Protein AF-A0A1Y2IS91-F1 (afdb_monomer)

pLDDT: mean 72.65, std 21.01, range [38.19, 98.75]

Structure (mmCIF, N/CA/C/O backbone):
data_AF-A0A1Y2IS91-F1
#
_entry.id   AF-A0A1Y2IS91-F1
#
loop_
_atom_site.group_PDB
_atom_site.id
_atom_site.type_symbol
_atom_site.label_atom_id
_atom_site.label_alt_id
_atom_site.label_comp_id
_atom_site.label_asym_id
_atom_site.label_entity_id
_atom_site.label_seq_id
_atom_site.pdbx_PDB_ins_code
_atom_site.Cartn_x
_atom_site.Cartn_y
_atom_site.Cartn_z
_atom_site.occupancy
_atom_site.B_iso_or_equiv
_atom_site.auth_seq_id
_atom_site.auth_comp_id
_atom_site.auth_asym_id
_atom_site.auth_atom_id
_atom_site.pdbx_PDB_model_num
ATOM 1 N N . MET A 1 1 ? 9.170 36.614 24.560 1.00 46.19 1 MET A N 1
ATOM 2 C CA . MET A 1 1 ? 8.501 35.304 24.705 1.00 46.19 1 MET A CA 1
ATOM 3 C C . MET A 1 1 ? 9.235 34.289 23.835 1.00 46.19 1 MET A C 1
ATOM 5 O O . MET A 1 1 ? 9.089 34.385 22.623 1.00 46.19 1 MET A O 1
ATOM 9 N N . PRO A 1 2 ? 10.092 33.405 24.378 1.00 50.62 2 PRO A N 1
ATOM 10 C CA . PRO A 1 2 ? 10.746 32.371 23.575 1.00 50.62 2 PRO A CA 1
ATOM 11 C C . PRO A 1 2 ? 9.906 31.074 23.538 1.00 50.62 2 PRO A C 1
ATOM 13 O O . PRO A 1 2 ? 9.276 30.743 24.543 1.00 50.62 2 PRO A O 1
ATOM 16 N N . PRO A 1 3 ? 9.889 30.323 22.420 1.00 58.72 3 PRO A N 1
ATOM 17 C CA . PRO A 1 3 ? 9.170 29.054 22.327 1.00 58.72 3 PRO A CA 1
ATOM 18 C C . PRO A 1 3 ? 9.971 27.899 22.951 1.00 58.72 3 PRO A C 1
ATOM 20 O O . PRO A 1 3 ? 11.151 27.697 22.653 1.00 58.72 3 PRO A O 1
ATOM 23 N N . THR A 1 4 ? 9.314 27.112 23.800 1.00 57.78 4 THR A N 1
ATOM 24 C CA . THR A 1 4 ? 9.845 25.880 24.390 1.00 57.78 4 THR A CA 1
ATOM 25 C C . THR A 1 4 ? 9.856 24.756 23.348 1.00 57.78 4 THR A C 1
ATOM 27 O O . THR A 1 4 ? 8.820 24.302 22.871 1.00 57.78 4 THR A O 1
ATOM 30 N N . ARG A 1 5 ? 11.053 24.292 22.969 1.00 55.56 5 ARG A N 1
ATOM 31 C CA . ARG A 1 5 ? 11.242 23.086 22.148 1.00 55.56 5 ARG A CA 1
ATOM 32 C C . ARG A 1 5 ? 11.132 21.845 23.036 1.00 55.56 5 ARG A C 1
ATOM 34 O O . ARG A 1 5 ? 12.062 21.532 23.775 1.00 55.56 5 ARG A O 1
ATOM 41 N N . THR A 1 6 ? 10.022 21.122 22.933 1.00 61.75 6 THR A N 1
ATOM 42 C CA . THR A 1 6 ? 9.850 19.800 23.550 1.00 61.75 6 THR A CA 1
ATOM 43 C C . THR A 1 6 ? 10.665 18.773 22.763 1.00 61.75 6 THR A C 1
ATOM 45 O O . THR A 1 6 ? 10.389 18.496 21.598 1.00 61.75 6 THR A O 1
ATOM 48 N N . ARG A 1 7 ? 11.725 18.249 23.383 1.00 58.81 7 ARG A N 1
ATOM 49 C CA . ARG A 1 7 ? 12.635 17.253 22.804 1.00 58.81 7 ARG A CA 1
ATOM 50 C C . ARG A 1 7 ? 12.025 15.861 23.009 1.00 58.81 7 ARG A C 1
ATOM 52 O O . ARG A 1 7 ? 11.857 15.442 24.149 1.00 58.81 7 ARG A O 1
ATOM 59 N N . ALA A 1 8 ? 11.681 15.164 21.928 1.00 63.00 8 ALA A N 1
ATOM 60 C CA . ALA A 1 8 ? 11.220 13.778 21.996 1.00 63.00 8 ALA A CA 1
ATOM 61 C C . ALA A 1 8 ? 12.367 12.845 22.447 1.00 63.00 8 ALA A C 1
ATOM 63 O O . ALA A 1 8 ? 13.516 13.073 22.049 1.00 63.00 8 ALA A O 1
ATOM 64 N N . PRO A 1 9 ? 12.097 11.813 23.268 1.00 63.31 9 PRO A N 1
ATOM 65 C CA . PRO A 1 9 ? 13.116 10.859 23.684 1.00 63.31 9 PRO A CA 1
ATOM 66 C C . PRO A 1 9 ? 13.548 9.997 22.490 1.00 63.31 9 PRO A C 1
ATOM 68 O O . PRO A 1 9 ? 12.739 9.311 21.871 1.00 63.31 9 PRO A O 1
ATOM 71 N N . LEU A 1 10 ? 14.839 10.047 22.157 1.00 62.06 10 LEU A N 1
ATOM 72 C CA . LEU A 1 10 ? 15.452 9.187 21.148 1.00 62.06 10 LEU A CA 1
ATOM 73 C C . LEU A 1 10 ? 15.749 7.829 21.791 1.00 62.06 10 LEU A C 1
ATOM 75 O O . LEU A 1 10 ? 16.621 7.728 22.653 1.00 62.06 10 LEU A O 1
ATOM 79 N N . LEU A 1 11 ? 15.017 6.792 21.383 1.00 63.31 11 LEU A N 1
ATOM 80 C CA . LEU A 1 11 ? 15.334 5.416 21.757 1.00 63.31 11 LEU A CA 1
ATOM 81 C C . LEU A 1 11 ? 16.583 4.956 20.983 1.00 63.31 11 LEU A C 1
ATOM 83 O O . LEU A 1 11 ? 16.610 5.095 19.757 1.00 63.31 11 LEU A O 1
ATOM 87 N N . PRO A 1 12 ? 17.612 4.397 21.647 1.00 58.62 12 PRO A N 1
ATOM 88 C CA . PRO A 1 12 ? 18.750 3.800 20.961 1.00 58.62 12 PRO A CA 1
ATOM 89 C C . PRO A 1 12 ? 18.296 2.518 20.258 1.00 58.62 12 PRO A C 1
ATOM 91 O O . PRO A 1 12 ? 18.179 1.459 20.871 1.00 58.62 12 PRO A O 1
ATOM 94 N N . VAL A 1 13 ? 18.026 2.599 18.957 1.00 61.22 13 VAL A N 1
ATOM 95 C CA . VAL A 1 13 ? 17.790 1.408 18.137 1.00 61.22 13 VAL A CA 1
ATOM 96 C C . VAL A 1 13 ? 19.155 0.873 17.712 1.00 61.22 13 VAL A C 1
ATOM 98 O O . VAL A 1 13 ? 19.691 1.233 16.667 1.00 61.22 13 VAL A O 1
ATOM 101 N N . ALA A 1 14 ? 19.754 0.028 18.549 1.00 60.97 14 ALA A N 1
ATOM 102 C CA . ALA A 1 14 ? 20.934 -0.752 18.185 1.00 60.97 14 ALA A CA 1
ATOM 103 C C . ALA A 1 14 ? 20.522 -1.901 17.242 1.00 60.97 14 ALA A C 1
ATOM 105 O O . ALA A 1 14 ? 20.500 -3.069 17.617 1.00 60.97 14 ALA A O 1
ATOM 106 N N . ILE A 1 15 ? 20.159 -1.562 16.001 1.00 56.00 15 ILE A N 1
ATOM 107 C CA . ILE A 1 15 ? 19.750 -2.523 14.954 1.00 56.00 15 ILE A CA 1
ATOM 108 C C . ILE A 1 15 ? 20.897 -3.441 14.503 1.00 56.00 15 ILE A C 1
ATOM 110 O O . ILE A 1 15 ? 20.654 -4.469 13.878 1.00 56.00 15 ILE A O 1
ATOM 114 N N . SER A 1 16 ? 22.144 -3.100 14.832 1.00 55.94 16 SER A N 1
ATOM 115 C CA . SER A 1 16 ? 23.334 -3.845 14.413 1.00 55.94 16 SER A CA 1
ATOM 116 C C . SER A 1 16 ? 23.552 -5.169 15.149 1.00 55.94 16 SER A C 1
ATOM 118 O O . SER A 1 16 ? 24.416 -5.935 14.739 1.00 55.94 16 SER A O 1
ATOM 120 N N . GLN A 1 17 ? 22.794 -5.457 16.212 1.00 54.91 17 GLN A N 1
ATOM 121 C CA . GLN A 1 17 ? 22.937 -6.693 16.996 1.00 54.91 17 GLN A CA 1
ATOM 122 C C . GLN A 1 17 ? 21.709 -7.604 16.921 1.00 54.91 17 GLN A C 1
ATOM 124 O O . GLN A 1 17 ? 21.491 -8.432 17.802 1.00 54.91 17 GLN A O 1
ATOM 129 N N . SER A 1 18 ? 20.883 -7.461 15.881 1.00 55.12 18 SER A N 1
ATOM 130 C CA . SER A 1 18 ? 19.754 -8.367 15.702 1.00 55.12 18 SER A CA 1
ATOM 131 C C . SER A 1 18 ? 20.251 -9.722 15.168 1.00 55.12 18 SER A C 1
ATOM 133 O O . SER A 1 18 ? 20.784 -9.768 14.057 1.00 55.12 18 SER A O 1
ATOM 135 N N . PRO A 1 19 ? 20.056 -10.841 15.896 1.00 56.78 19 PRO A N 1
ATOM 136 C CA . PRO A 1 19 ? 20.484 -12.171 15.448 1.00 56.78 19 PRO A CA 1
ATOM 137 C C . PRO A 1 19 ? 19.778 -12.639 14.163 1.00 56.78 19 PRO A C 1
ATOM 139 O O . PRO A 1 19 ? 20.202 -13.615 13.554 1.00 56.78 19 PRO A O 1
ATOM 142 N N . LEU A 1 20 ? 18.746 -11.918 13.707 1.00 56.50 20 LEU A N 1
ATOM 143 C CA . LEU A 1 20 ? 18.081 -12.128 12.418 1.00 56.50 20 LEU A CA 1
ATOM 144 C C . LEU A 1 20 ? 18.929 -11.705 11.201 1.00 56.50 20 LEU A C 1
ATOM 146 O O . LEU A 1 20 ? 18.561 -12.037 10.079 1.00 56.50 20 LEU A O 1
ATOM 150 N N . LEU A 1 21 ? 20.030 -10.966 11.399 1.00 54.53 21 LEU A N 1
ATOM 151 C CA . LEU A 1 21 ? 20.829 -10.368 10.316 1.00 54.53 21 LEU A CA 1
ATOM 152 C C . LEU A 1 21 ? 22.286 -10.861 10.252 1.00 54.53 21 LEU A C 1
ATOM 154 O O . LEU A 1 21 ? 23.009 -10.483 9.334 1.00 54.53 21 LEU A O 1
ATOM 158 N N . SER A 1 22 ? 22.741 -11.686 11.203 1.00 50.06 22 SER A N 1
ATOM 159 C CA . SER A 1 22 ? 24.157 -12.089 11.322 1.00 50.06 22 SER A CA 1
ATOM 160 C C . SER A 1 22 ? 24.467 -13.524 10.874 1.00 50.06 22 SER A C 1
ATOM 162 O O . SER A 1 22 ? 25.530 -14.042 11.205 1.00 50.06 22 SER A O 1
ATOM 164 N N . GLY A 1 23 ? 23.584 -14.176 10.115 1.00 56.84 23 GLY A N 1
ATOM 165 C CA . GLY A 1 23 ? 23.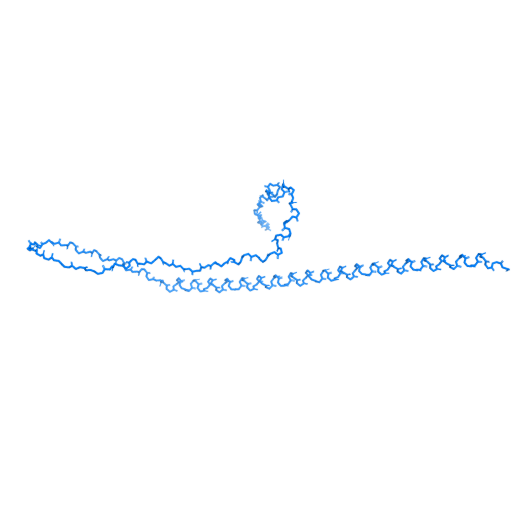821 -15.523 9.582 1.00 56.84 23 GLY A CA 1
ATOM 166 C C . GLY A 1 23 ? 23.602 -15.603 8.069 1.00 56.84 23 GLY A C 1
ATOM 167 O O . GLY A 1 23 ? 22.810 -14.822 7.538 1.00 56.84 23 GLY A O 1
ATOM 168 N N . PRO A 1 24 ? 24.273 -16.528 7.355 1.00 56.75 24 PRO A N 1
ATOM 169 C CA . PRO A 1 24 ? 23.931 -16.823 5.968 1.00 56.75 24 PRO A CA 1
ATOM 170 C C . PRO A 1 24 ? 22.471 -17.287 5.916 1.00 56.75 24 PRO A C 1
ATOM 172 O O . PRO A 1 24 ? 22.109 -18.270 6.564 1.00 56.75 24 PRO A O 1
ATOM 175 N N . LEU A 1 25 ? 21.625 -16.545 5.194 1.00 55.19 25 LEU A N 1
ATOM 176 C CA . LEU A 1 25 ? 20.236 -16.938 4.979 1.00 55.19 25 LEU A CA 1
ATOM 177 C C . LEU A 1 25 ? 20.226 -18.264 4.201 1.00 55.19 25 LEU A C 1
ATOM 179 O O . LEU A 1 25 ? 20.780 -18.303 3.104 1.00 55.19 25 LEU A O 1
ATOM 183 N N . PRO A 1 26 ? 19.609 -19.337 4.721 1.00 62.47 26 PRO A N 1
ATOM 184 C CA . PRO A 1 26 ? 19.388 -20.536 3.928 1.00 62.47 26 PRO A CA 1
ATOM 185 C C . PRO A 1 26 ? 18.422 -20.220 2.776 1.00 62.47 26 PRO A C 1
ATOM 187 O O . PRO A 1 26 ? 17.358 -19.633 3.002 1.00 62.47 26 PRO A O 1
ATOM 190 N N . ASP A 1 27 ? 18.776 -20.640 1.558 1.00 60.28 27 ASP A N 1
ATOM 191 C CA . ASP A 1 27 ? 18.001 -20.416 0.322 1.00 60.28 27 ASP A CA 1
ATOM 192 C C . ASP A 1 27 ? 16.554 -20.958 0.400 1.00 60.28 27 ASP A C 1
ATOM 194 O O . ASP A 1 27 ? 15.668 -20.532 -0.340 1.00 60.28 27 ASP A O 1
ATOM 198 N N . ASP A 1 28 ? 16.275 -21.839 1.364 1.00 58.06 28 ASP A N 1
ATOM 199 C CA . ASP A 1 28 ? 14.975 -22.482 1.573 1.00 58.06 28 ASP A CA 1
ATOM 200 C C . ASP A 1 28 ? 13.954 -21.660 2.383 1.00 58.06 28 ASP A C 1
ATOM 202 O O . ASP A 1 28 ? 12.801 -22.080 2.534 1.00 58.06 28 ASP A O 1
ATOM 206 N N . LEU A 1 29 ? 14.318 -20.474 2.887 1.00 61.16 29 LEU A N 1
ATOM 207 C CA . LEU A 1 29 ? 13.393 -19.619 3.651 1.00 61.16 29 LEU A CA 1
ATOM 208 C C . LEU A 1 29 ? 12.171 -19.197 2.829 1.00 61.16 29 LEU A C 1
ATOM 210 O O . LEU A 1 29 ? 11.039 -19.232 3.317 1.00 61.16 29 LEU A O 1
ATOM 214 N N . PHE A 1 30 ? 12.385 -18.839 1.564 1.00 57.53 30 PHE A N 1
ATOM 215 C CA . PHE A 1 30 ? 11.297 -18.429 0.678 1.00 57.53 30 PHE A CA 1
ATOM 216 C C . PHE A 1 30 ? 10.449 -19.620 0.227 1.00 57.53 30 PHE A C 1
ATOM 218 O O . PHE A 1 30 ? 9.236 -19.479 0.090 1.00 57.53 30 PHE A O 1
ATOM 225 N N . SER A 1 31 ? 11.043 -20.808 0.111 1.00 58.69 31 SER A N 1
ATOM 226 C CA . SER A 1 31 ? 10.336 -22.063 -0.174 1.00 58.69 31 SER A CA 1
ATOM 227 C C . SER A 1 31 ? 9.418 -22.495 0.980 1.00 58.69 31 SER A C 1
ATOM 229 O O . SER A 1 31 ? 8.367 -23.099 0.753 1.00 58.69 31 SER A O 1
ATOM 231 N N . ALA A 1 32 ? 9.770 -22.156 2.225 1.00 55.34 32 ALA A N 1
ATOM 232 C CA . ALA A 1 32 ? 8.938 -22.418 3.400 1.00 55.34 32 ALA A CA 1
ATOM 233 C C . ALA A 1 32 ? 7.749 -21.444 3.542 1.00 55.34 32 ALA A C 1
ATOM 235 O O . ALA A 1 32 ? 6.728 -21.827 4.113 1.00 55.34 32 ALA A O 1
ATOM 236 N N . LEU A 1 33 ? 7.844 -20.229 2.985 1.00 54.53 33 LEU A N 1
ATOM 237 C CA . LEU A 1 33 ? 6.791 -19.198 3.025 1.00 54.53 33 LEU A CA 1
ATOM 238 C C . LEU A 1 33 ? 5.662 -19.410 2.002 1.00 54.53 33 LEU A C 1
ATOM 240 O O . LEU A 1 33 ? 4.603 -18.801 2.128 1.00 54.53 33 LEU A O 1
ATOM 244 N N . VAL A 1 34 ? 5.865 -20.272 0.998 1.00 59.50 34 VAL A N 1
ATOM 245 C CA . VAL A 1 34 ? 4.822 -20.645 0.017 1.00 59.50 34 VAL A CA 1
ATOM 246 C C . VAL A 1 34 ? 3.802 -21.619 0.622 1.00 59.50 34 VAL A C 1
ATOM 248 O O . VAL A 1 34 ? 2.708 -21.801 0.088 1.00 59.50 34 VAL A O 1
ATOM 251 N N . LYS A 1 35 ? 4.125 -22.242 1.762 1.00 62.09 35 LYS A N 1
ATOM 252 C CA . LYS A 1 35 ? 3.169 -23.075 2.491 1.00 62.09 35 LYS A CA 1
ATOM 253 C C . LYS A 1 35 ? 2.159 -22.170 3.206 1.00 62.09 35 LYS A C 1
ATOM 255 O O . LYS A 1 35 ? 2.567 -21.161 3.781 1.00 62.09 35 LYS A O 1
ATOM 260 N N . PRO A 1 36 ? 0.859 -22.514 3.198 1.00 54.72 36 PRO A N 1
ATOM 261 C CA . PRO A 1 36 ? -0.128 -21.769 3.965 1.00 54.72 36 PRO A CA 1
ATOM 262 C C . PRO A 1 36 ? 0.321 -21.723 5.428 1.00 54.72 36 PRO A C 1
ATOM 264 O O . PRO A 1 36 ? 0.580 -22.762 6.039 1.00 54.72 36 PRO A O 1
ATOM 267 N N . LEU A 1 37 ? 0.467 -20.503 5.953 1.00 55.41 37 LEU A N 1
ATOM 268 C CA . LEU A 1 37 ? 0.772 -20.258 7.359 1.00 55.41 37 LEU A CA 1
ATOM 269 C C . LEU A 1 37 ? -0.219 -21.060 8.212 1.00 55.41 37 LEU A C 1
ATOM 271 O O . LEU A 1 37 ? -1.418 -21.027 7.912 1.0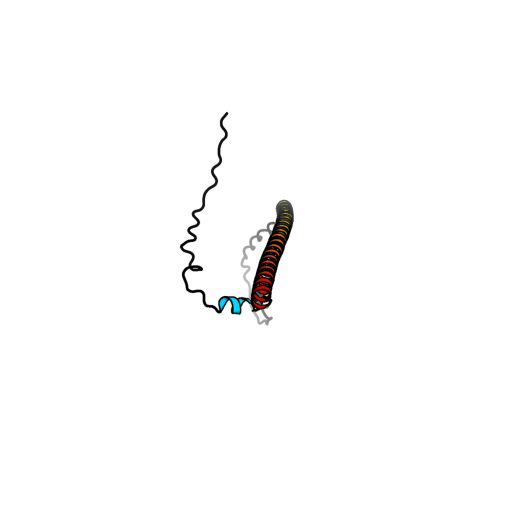0 55.41 37 LEU A O 1
ATOM 275 N N . PRO A 1 38 ? 0.238 -21.782 9.252 1.00 53.88 38 PRO A N 1
ATOM 276 C CA . PRO A 1 38 ? -0.678 -22.481 10.136 1.00 53.88 38 PRO A CA 1
ATOM 277 C C . PRO A 1 38 ? -1.665 -21.460 10.699 1.00 53.88 38 PRO A C 1
ATOM 279 O O . PRO A 1 38 ? -1.268 -20.453 11.286 1.00 53.88 38 PRO A O 1
ATOM 282 N N . THR A 1 39 ? -2.955 -21.700 10.472 1.00 50.53 39 THR A N 1
ATOM 283 C CA . THR A 1 39 ? -4.031 -20.891 11.036 1.00 50.53 39 THR A CA 1
ATOM 284 C C . THR A 1 39 ? -3.932 -20.975 12.554 1.00 50.53 39 THR A C 1
ATOM 286 O O . THR A 1 39 ? -4.303 -21.983 13.157 1.00 50.53 39 THR A O 1
ATOM 289 N N . ILE A 1 40 ? -3.393 -19.924 13.177 1.00 53.50 40 ILE A N 1
ATOM 290 C CA . ILE A 1 40 ? -3.373 -19.782 14.631 1.00 53.50 40 ILE A CA 1
ATOM 291 C C . ILE A 1 40 ? -4.817 -19.522 15.047 1.00 53.50 40 ILE A C 1
ATOM 293 O O . ILE A 1 40 ? -5.307 -18.395 15.036 1.00 53.50 40 ILE A O 1
ATOM 297 N N . THR A 1 41 ? -5.521 -20.605 15.352 1.00 46.91 41 THR A N 1
ATOM 298 C CA . THR A 1 41 ? -6.855 -20.547 15.932 1.00 46.91 41 THR A CA 1
ATOM 299 C C . THR A 1 41 ? -6.651 -20.176 17.394 1.00 46.91 41 THR A C 1
ATOM 301 O O . THR A 1 41 ? -6.294 -21.027 18.206 1.00 46.91 41 THR A O 1
ATOM 304 N N . ILE A 1 42 ? -6.790 -18.892 17.729 1.00 53.44 42 ILE A N 1
ATOM 305 C CA . ILE A 1 42 ? -6.863 -18.453 19.126 1.00 53.44 42 ILE A CA 1
ATOM 306 C C . ILE A 1 42 ? -8.230 -18.917 19.633 1.00 53.44 42 ILE A C 1
ATOM 308 O O . ILE A 1 42 ? -9.231 -18.214 19.518 1.00 53.44 42 ILE A O 1
ATOM 312 N N . GLY A 1 43 ? -8.282 -20.171 20.082 1.00 41.53 43 GLY A N 1
ATOM 313 C CA . GLY A 1 43 ? -9.464 -20.760 20.688 1.00 41.53 43 GLY A CA 1
ATOM 314 C C . GLY A 1 43 ? -9.784 -20.023 21.979 1.00 41.53 43 GLY A C 1
ATOM 315 O O . GLY A 1 43 ? -8.990 -20.030 22.919 1.00 41.53 43 GLY A O 1
ATOM 316 N N . PHE A 1 44 ? -10.944 -19.377 22.017 1.00 48.75 44 PHE A N 1
ATOM 317 C CA . PHE A 1 44 ? -11.542 -18.954 23.269 1.00 48.75 44 PHE A CA 1
ATOM 318 C C . PHE A 1 44 ? -12.226 -20.155 23.927 1.00 48.75 44 PHE A C 1
ATOM 320 O O . PHE A 1 44 ? -13.102 -20.772 23.330 1.00 48.75 44 PHE A O 1
ATOM 327 N N . CYS A 1 45 ? -11.831 -20.367 25.184 1.00 44.78 45 CYS A N 1
ATOM 328 C CA . CYS A 1 45 ? -12.522 -21.079 26.258 1.00 44.78 45 CYS A CA 1
ATOM 329 C C . CYS A 1 45 ? -12.550 -22.613 26.212 1.00 44.78 45 CYS A C 1
ATOM 331 O O . CYS A 1 45 ? -13.167 -23.210 25.347 1.00 44.78 45 CYS A O 1
ATOM 333 N N . ASP A 1 46 ? -12.030 -23.209 27.289 1.00 44.03 46 ASP A N 1
ATOM 334 C CA . ASP A 1 46 ? -12.848 -24.078 28.136 1.00 44.03 46 ASP A CA 1
ATOM 335 C C . ASP A 1 46 ? -12.480 -23.836 29.615 1.00 44.03 46 ASP A C 1
ATOM 337 O O . ASP A 1 46 ? -11.304 -23.941 29.982 1.00 44.03 46 ASP A O 1
ATOM 341 N N . PRO A 1 47 ? -13.433 -23.473 30.496 1.00 63.09 47 PRO A N 1
ATOM 342 C CA . PRO A 1 47 ? -13.230 -23.589 31.935 1.00 63.09 47 PRO A CA 1
ATOM 343 C C . PRO A 1 47 ? -13.154 -25.079 32.329 1.00 63.09 47 PRO A C 1
ATOM 345 O O . PRO A 1 47 ? -13.758 -25.927 31.670 1.00 63.09 47 PRO A O 1
ATOM 348 N N . PRO A 1 48 ? -12.420 -25.434 33.399 1.00 61.06 48 PRO A N 1
ATOM 349 C CA . PRO A 1 48 ? -12.187 -26.830 33.755 1.00 61.06 48 PRO A CA 1
ATOM 350 C C . PRO A 1 48 ? -13.501 -27.560 34.084 1.00 61.06 48 PRO A C 1
ATOM 352 O O . PRO A 1 48 ? -14.377 -26.980 34.732 1.00 61.06 48 PRO A O 1
ATOM 355 N N . PRO A 1 49 ? -13.637 -28.848 33.713 1.00 47.94 49 PRO A N 1
ATOM 356 C CA . PRO A 1 49 ? -14.824 -29.624 34.031 1.00 47.94 49 PRO A CA 1
ATOM 357 C C . PRO A 1 49 ? -14.936 -29.806 35.547 1.00 47.94 49 PRO A C 1
ATOM 359 O O . PRO A 1 49 ? -14.076 -30.419 36.191 1.00 47.94 49 PRO A O 1
ATOM 362 N N . SER A 1 50 ? -16.025 -29.287 36.120 1.00 47.88 50 SER A N 1
ATOM 363 C CA . SER A 1 50 ? -16.489 -29.672 37.449 1.00 47.88 50 SER A CA 1
ATOM 364 C C . SER A 1 50 ? -16.589 -31.191 37.506 1.00 47.88 50 SER A C 1
ATOM 366 O O . SER A 1 50 ? -17.362 -31.811 36.778 1.00 47.88 50 SER A O 1
ATOM 368 N N . ARG A 1 51 ? -15.779 -31.790 38.381 1.00 46.44 51 ARG A N 1
ATOM 369 C CA . ARG A 1 51 ? -15.850 -33.209 38.709 1.00 46.44 51 ARG A CA 1
ATOM 370 C C . ARG A 1 51 ? -17.254 -33.519 39.219 1.00 46.44 51 ARG A C 1
ATOM 372 O O . ARG A 1 51 ? -17.607 -33.163 40.340 1.00 46.44 51 ARG A O 1
ATOM 379 N N . LEU A 1 52 ? -18.030 -34.184 38.373 1.00 45.38 52 LEU A N 1
ATOM 380 C CA . LEU A 1 52 ? -19.220 -34.924 38.754 1.00 45.38 52 LEU A CA 1
ATOM 381 C C . LEU A 1 52 ? -18.795 -35.995 39.766 1.00 45.38 52 LEU A C 1
ATOM 383 O O . LEU A 1 52 ? -18.041 -36.911 39.443 1.00 45.38 52 LEU A O 1
ATOM 387 N N . ILE A 1 53 ? -19.244 -35.828 41.006 1.00 49.59 53 ILE A N 1
ATOM 388 C CA . ILE A 1 53 ? -19.214 -36.852 42.048 1.00 49.59 53 ILE A CA 1
ATOM 389 C C . ILE A 1 53 ? -20.373 -37.814 41.743 1.00 49.59 53 ILE A C 1
ATOM 391 O O . ILE A 1 53 ? -21.508 -37.341 41.674 1.00 49.59 53 ILE A O 1
ATOM 395 N N . PRO A 1 54 ? -20.141 -39.126 41.558 1.00 50.53 54 PRO A N 1
ATOM 396 C CA . PRO A 1 54 ? -21.220 -40.100 41.460 1.00 50.53 54 PRO A CA 1
ATOM 397 C C . PRO A 1 54 ? -21.748 -40.498 42.846 1.00 50.53 54 PRO A C 1
ATOM 399 O O . PRO A 1 54 ? -20.999 -40.623 43.815 1.00 50.53 54 PRO A O 1
ATOM 402 N N . ASP A 1 55 ? -23.058 -40.705 42.892 1.00 46.84 55 ASP A N 1
ATOM 403 C CA . ASP A 1 55 ? -23.917 -41.052 44.023 1.00 46.84 55 ASP A CA 1
ATOM 404 C C . ASP A 1 55 ? -23.589 -42.356 44.798 1.00 46.84 55 ASP A C 1
ATOM 406 O O . ASP A 1 55 ? -23.424 -43.404 44.184 1.00 46.84 55 ASP A O 1
ATOM 410 N N . ARG A 1 56 ? -23.704 -42.264 46.147 1.00 40.00 56 ARG A N 1
ATOM 411 C CA . ARG A 1 56 ? -24.295 -43.210 47.157 1.00 40.00 56 ARG A CA 1
ATOM 412 C C . ARG A 1 56 ? -23.764 -44.672 47.290 1.00 40.00 56 ARG A C 1
ATOM 414 O O . ARG A 1 56 ? -23.086 -45.139 46.390 1.00 40.00 56 ARG A O 1
ATOM 421 N N . PRO A 1 57 ? -24.076 -45.446 48.378 1.00 48.47 57 PRO A N 1
ATOM 422 C CA . PRO A 1 57 ? -25.114 -45.266 49.412 1.00 48.47 57 PRO A CA 1
ATOM 423 C C . PRO A 1 57 ? -24.714 -45.452 50.903 1.00 48.47 57 PRO A C 1
ATOM 425 O O . PRO A 1 57 ? -23.742 -46.096 51.273 1.00 48.47 57 PRO A O 1
ATOM 428 N N . THR A 1 58 ? -25.577 -44.867 51.738 1.00 47.84 58 THR A N 1
ATOM 429 C CA . THR A 1 58 ? -26.053 -45.212 53.094 1.00 47.84 58 THR A CA 1
ATOM 430 C C . THR A 1 58 ? -25.535 -46.497 53.764 1.00 47.84 58 THR A C 1
ATOM 432 O O . THR A 1 58 ? -25.729 -47.557 53.191 1.00 47.84 58 THR A O 1
ATOM 435 N N . VAL A 1 59 ? -25.087 -46.416 55.034 1.00 38.19 59 VAL A N 1
ATOM 436 C CA . VAL A 1 59 ? -25.447 -47.326 56.157 1.00 38.19 59 VAL A CA 1
ATOM 437 C C . VAL A 1 59 ? -25.050 -46.690 57.515 1.00 38.19 59 VAL A C 1
ATOM 439 O O . VAL A 1 59 ? -23.881 -46.534 57.830 1.00 38.19 59 VAL A O 1
ATOM 442 N N . HIS A 1 60 ? -26.088 -46.346 58.288 1.00 41.41 60 HIS A N 1
ATOM 443 C CA . HIS A 1 60 ? -26.285 -46.522 59.738 1.00 41.41 60 HIS A CA 1
ATOM 444 C C . HIS A 1 60 ? -25.454 -45.823 60.854 1.00 41.41 60 HIS A C 1
ATOM 446 O O . HIS A 1 60 ? -24.254 -45.992 61.009 1.00 41.41 60 HIS A O 1
ATOM 452 N N . HIS A 1 61 ? -26.254 -45.251 61.774 1.00 41.88 61 HIS A N 1
ATOM 453 C CA . HIS A 1 61 ? -26.169 -45.298 63.246 1.00 41.88 61 HIS A CA 1
ATOM 454 C C . HIS A 1 61 ? -25.184 -44.395 64.026 1.00 41.88 61 HIS A C 1
ATOM 456 O O . HIS A 1 61 ? -24.017 -44.715 64.198 1.00 41.88 61 HIS A O 1
ATOM 462 N N . ASN A 1 62 ? -25.751 -43.360 64.675 1.00 38.78 62 ASN A N 1
ATOM 463 C CA . ASN A 1 62 ? -25.867 -43.198 66.143 1.00 38.78 62 ASN A CA 1
ATOM 464 C C . ASN A 1 62 ? -25.601 -41.776 66.684 1.00 38.78 62 ASN A C 1
ATOM 466 O O . ASN A 1 62 ? -24.547 -41.188 66.502 1.00 38.78 62 ASN A O 1
ATOM 470 N N . LEU A 1 63 ? -26.593 -41.315 67.456 1.00 47.25 63 LEU A N 1
ATOM 471 C CA . LEU A 1 63 ? -26.491 -40.620 68.744 1.00 47.25 63 LEU A CA 1
ATOM 472 C C . LEU A 1 63 ? -25.663 -39.319 68.846 1.00 47.25 63 LEU A C 1
ATOM 474 O O . LEU A 1 63 ? -24.473 -39.308 69.128 1.00 47.25 63 LEU A O 1
ATOM 478 N N . ARG A 1 64 ? -26.425 -38.218 68.878 1.00 49.88 64 ARG A N 1
ATOM 479 C CA . ARG A 1 64 ? -26.453 -37.246 69.990 1.00 49.88 64 ARG A CA 1
ATOM 480 C C . ARG A 1 64 ? -25.129 -36.538 70.331 1.00 49.88 64 ARG A C 1
ATOM 482 O O . ARG A 1 64 ? -24.447 -36.894 71.286 1.00 49.88 64 ARG A O 1
ATOM 489 N N . ARG A 1 65 ? -24.924 -35.373 69.708 1.00 46.44 65 ARG A N 1
ATOM 490 C CA . ARG A 1 65 ? -24.356 -34.180 70.365 1.00 46.44 65 ARG A CA 1
ATOM 491 C C . ARG A 1 65 ? -24.801 -32.921 69.609 1.00 46.44 65 ARG A C 1
ATOM 493 O O . ARG A 1 65 ? -24.542 -32.851 68.411 1.00 46.44 65 ARG A O 1
ATOM 500 N N . PRO A 1 66 ? -25.452 -31.928 70.242 1.00 45.78 66 PRO A N 1
ATOM 501 C CA . PRO A 1 66 ? -25.589 -30.618 69.628 1.00 45.78 66 PRO A CA 1
ATOM 502 C C . PRO A 1 66 ? -24.227 -29.929 69.737 1.00 45.78 66 PRO A C 1
ATOM 504 O O . PRO A 1 66 ? -23.923 -29.253 70.716 1.00 45.78 66 PRO A O 1
ATOM 507 N N . THR A 1 67 ? -23.362 -30.179 68.759 1.00 53.28 67 THR A N 1
ATOM 508 C CA . THR A 1 67 ? -22.195 -29.335 68.527 1.00 53.28 67 THR A CA 1
ATOM 509 C C . THR A 1 67 ? -22.720 -28.068 67.870 1.00 53.28 67 THR A C 1
ATOM 511 O O . THR A 1 67 ? -23.278 -28.124 66.776 1.00 53.28 67 THR A O 1
ATOM 514 N N . VAL A 1 68 ? -22.594 -26.939 68.565 1.00 55.31 68 VAL A N 1
ATOM 515 C CA . VAL A 1 68 ? -22.840 -25.607 68.011 1.00 55.31 68 VAL A CA 1
ATOM 516 C C . VAL A 1 68 ? -21.872 -25.428 66.844 1.00 55.31 68 VAL A C 1
ATOM 518 O O . VAL A 1 68 ? -20.682 -25.202 67.043 1.00 55.31 68 VAL A O 1
ATOM 521 N N . VAL A 1 69 ? -22.369 -25.622 65.625 1.00 54.44 69 VAL A N 1
ATOM 522 C CA . VAL A 1 69 ? -21.637 -25.291 64.405 1.00 54.44 69 VAL A CA 1
ATOM 523 C C . VAL A 1 69 ? -21.622 -23.764 64.330 1.00 54.44 69 VAL A C 1
ATOM 525 O O . VAL A 1 69 ? -22.703 -23.168 64.316 1.00 54.44 69 VAL A O 1
ATOM 528 N N . PRO A 1 70 ? -20.453 -23.099 64.331 1.00 62.16 70 PRO A N 1
ATOM 529 C CA . PRO A 1 70 ? -20.412 -21.675 64.055 1.00 62.16 70 PRO A CA 1
ATOM 530 C C . PRO A 1 70 ? -20.990 -21.467 62.656 1.00 62.16 70 PRO A C 1
ATOM 532 O O . PRO A 1 70 ? -20.548 -22.092 61.692 1.00 62.16 70 PRO A O 1
ATOM 535 N N . SER A 1 71 ? -22.028 -20.635 62.577 1.00 62.94 71 SER A N 1
ATOM 536 C CA . SER A 1 71 ? -22.635 -20.216 61.318 1.00 62.94 71 SER A CA 1
ATOM 537 C C . SER A 1 71 ? -21.522 -19.822 60.344 1.00 62.94 71 SER A C 1
ATOM 539 O O . SER A 1 71 ? -20.681 -19.001 60.726 1.00 62.94 71 SER A O 1
ATOM 541 N N . PRO A 1 72 ? -21.477 -20.370 59.115 1.00 65.00 72 PRO A N 1
ATOM 542 C CA . PRO A 1 72 ? -20.554 -19.868 58.112 1.00 65.00 72 PRO A CA 1
ATOM 543 C C . PRO A 1 72 ? -20.830 -18.374 57.955 1.00 65.00 72 PRO A C 1
ATOM 545 O O . PRO A 1 72 ? -21.983 -17.955 57.816 1.00 65.00 72 PRO A O 1
ATOM 548 N N . ALA A 1 73 ? -19.776 -17.568 58.078 1.00 69.38 73 ALA A N 1
ATOM 549 C CA . ALA A 1 73 ? -19.859 -16.141 57.828 1.00 69.38 73 ALA A CA 1
ATOM 550 C C . ALA A 1 73 ? -20.482 -15.921 56.437 1.00 69.38 73 ALA A C 1
ATOM 552 O O . ALA A 1 73 ? -20.199 -16.704 55.523 1.00 69.38 73 ALA A O 1
ATOM 553 N N . PRO A 1 74 ? -21.337 -14.900 56.262 1.00 68.94 74 PRO A N 1
ATOM 554 C CA . PRO A 1 74 ? -21.907 -14.600 54.958 1.00 68.94 74 PRO A CA 1
ATOM 555 C C . PRO A 1 74 ? -20.767 -14.410 53.956 1.00 68.94 74 PRO A C 1
ATOM 557 O O . PRO A 1 74 ? -19.860 -13.606 54.180 1.00 68.94 74 PRO A O 1
ATOM 560 N N . ALA A 1 75 ? -20.793 -15.187 52.871 1.00 69.69 75 ALA A N 1
ATOM 561 C CA . ALA A 1 75 ? -19.880 -14.991 51.758 1.00 69.69 75 ALA A CA 1
ATOM 562 C C . ALA A 1 75 ? -19.996 -13.529 51.286 1.00 69.69 75 ALA A C 1
ATOM 564 O O . ALA A 1 75 ? -21.118 -13.012 51.226 1.00 69.69 75 ALA A O 1
ATOM 565 N N . PRO A 1 76 ? -18.880 -12.844 50.978 1.00 69.56 76 PRO A N 1
ATOM 566 C CA . PRO A 1 76 ? -18.947 -11.489 50.454 1.00 69.56 76 PRO A CA 1
ATOM 567 C C . PRO A 1 76 ? -19.821 -11.500 49.198 1.00 69.56 76 PRO A C 1
ATOM 569 O O . PRO A 1 76 ? -19.618 -12.317 48.298 1.00 69.56 76 PRO A O 1
ATOM 572 N N . ALA A 1 77 ? -20.831 -10.629 49.177 1.00 67.00 77 ALA A N 1
ATOM 573 C CA . ALA A 1 77 ? -21.712 -10.477 48.030 1.00 67.00 77 ALA A CA 1
ATOM 574 C C . ALA A 1 77 ? -20.864 -10.218 46.772 1.00 67.00 77 ALA A C 1
ATOM 576 O O . ALA A 1 77 ? -19.867 -9.491 46.865 1.00 67.00 77 ALA A O 1
ATOM 577 N N . PRO A 1 78 ? -21.222 -10.793 45.609 1.00 67.44 78 PRO A N 1
ATOM 578 C CA . PRO A 1 78 ? -20.509 -10.509 44.374 1.00 67.44 78 PRO A CA 1
ATOM 579 C C . PRO A 1 78 ? -20.504 -8.995 44.159 1.00 67.44 78 PRO A C 1
ATOM 581 O O . PRO A 1 78 ? -21.560 -8.363 44.126 1.00 67.44 78 PRO A O 1
ATOM 584 N N . LEU A 1 79 ? -19.302 -8.417 44.076 1.00 73.12 79 LEU A N 1
ATOM 585 C CA . LEU A 1 79 ? -19.097 -7.018 43.720 1.00 73.12 79 LEU A CA 1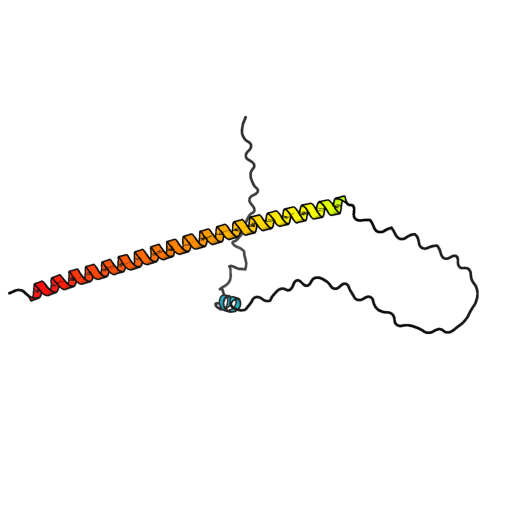
ATOM 586 C C . LEU A 1 79 ? -19.781 -6.792 42.370 1.00 73.12 79 LEU A C 1
ATOM 588 O O . LEU A 1 79 ? -19.316 -7.276 41.340 1.00 73.12 79 LEU A O 1
ATOM 592 N N . GLY A 1 80 ? -20.937 -6.130 42.398 1.00 79.06 80 GLY A N 1
ATOM 593 C CA . GLY A 1 80 ? -21.689 -5.813 41.194 1.00 79.06 80 GLY A CA 1
ATOM 594 C C . GLY A 1 80 ? -20.852 -4.919 40.288 1.00 79.06 80 GLY A C 1
ATOM 595 O O . GLY A 1 80 ? -20.250 -3.953 40.755 1.00 79.06 80 GLY A O 1
ATOM 596 N N . ILE A 1 81 ? -20.815 -5.244 38.996 1.00 83.75 81 ILE A N 1
ATOM 597 C CA . ILE A 1 81 ? -20.177 -4.399 37.986 1.00 83.75 81 ILE A CA 1
ATOM 598 C C . ILE A 1 81 ? -20.896 -3.050 38.005 1.00 83.75 81 ILE A C 1
ATOM 600 O O . ILE A 1 81 ? -22.125 -2.999 37.890 1.00 83.75 81 ILE A O 1
ATOM 604 N N . SER A 1 82 ? -20.152 -1.958 38.185 1.00 92.44 82 SER A N 1
ATOM 605 C CA . SER A 1 82 ? -20.777 -0.643 38.207 1.00 92.44 82 SER A CA 1
ATOM 606 C C . SER A 1 82 ? -21.178 -0.241 36.788 1.00 92.44 82 SER A C 1
ATOM 608 O O . SER A 1 82 ? -20.496 -0.551 35.811 1.00 92.44 82 SER A O 1
ATOM 610 N N . SER A 1 83 ? -22.272 0.507 36.651 1.00 92.19 83 SER A N 1
ATOM 611 C CA . SER A 1 83 ? -22.673 1.063 35.353 1.00 92.19 83 SER A CA 1
ATOM 612 C C . SER A 1 83 ? -21.581 1.941 34.730 1.00 92.19 83 SER A C 1
ATOM 614 O O . SER A 1 83 ? -21.487 2.023 33.509 1.00 92.19 83 SER A O 1
ATOM 616 N N . LYS A 1 84 ? -20.719 2.551 35.555 1.00 93.88 84 LYS A N 1
ATOM 617 C CA . LYS A 1 84 ? -19.562 3.330 35.099 1.00 93.88 84 LYS A CA 1
ATOM 618 C C . LYS A 1 84 ? -18.538 2.458 34.379 1.00 93.88 84 LYS A C 1
ATOM 620 O O . LYS A 1 84 ? -18.028 2.883 33.350 1.00 93.88 84 LYS A O 1
ATOM 625 N N . ASP A 1 85 ? -18.282 1.251 34.881 1.00 94.12 85 ASP A N 1
ATOM 626 C CA . ASP A 1 85 ? -17.328 0.319 34.269 1.00 94.12 85 ASP A CA 1
ATOM 627 C C . ASP A 1 85 ? -17.848 -0.192 32.921 1.00 94.12 85 ASP A C 1
ATOM 629 O O . ASP A 1 85 ? -17.089 -0.300 31.960 1.00 94.12 85 ASP A O 1
ATOM 633 N N . VAL A 1 86 ? -19.161 -0.431 32.819 1.00 94.88 86 VAL A N 1
ATOM 634 C CA . VAL A 1 86 ? -19.807 -0.815 31.554 1.00 94.88 86 VAL A CA 1
ATOM 635 C C . VAL A 1 86 ? -19.704 0.312 30.525 1.00 94.88 86 VAL A C 1
ATOM 637 O O . VAL A 1 86 ? -19.311 0.064 29.389 1.00 94.88 86 VAL A O 1
ATOM 640 N N . ILE A 1 87 ? -20.013 1.553 30.916 1.00 96.25 87 ILE A N 1
ATOM 641 C CA . ILE A 1 87 ? -19.909 2.714 30.019 1.00 96.25 87 ILE A CA 1
ATOM 642 C C . ILE A 1 87 ? -18.456 2.920 29.578 1.00 96.25 87 ILE A C 1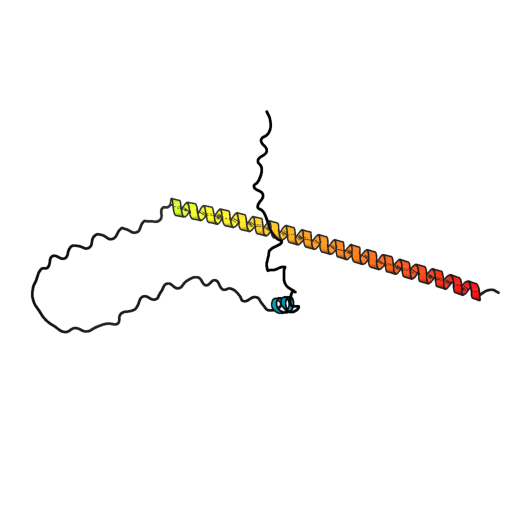
ATOM 644 O O . ILE A 1 87 ? -18.206 3.075 28.388 1.00 96.25 87 ILE A O 1
ATOM 648 N N . ALA A 1 88 ? -17.498 2.864 30.508 1.00 96.81 88 ALA A N 1
ATOM 649 C CA . ALA A 1 88 ? -16.080 3.020 30.196 1.00 96.81 88 ALA A CA 1
ATOM 650 C C . ALA A 1 88 ? -15.584 1.958 29.202 1.00 96.81 88 ALA A C 1
ATOM 652 O O . ALA A 1 88 ? -14.844 2.285 28.275 1.00 96.81 88 ALA A O 1
ATOM 653 N N . LEU A 1 89 ? -16.024 0.705 29.361 1.00 97.19 89 LEU A N 1
ATOM 654 C CA . LEU A 1 89 ? -15.703 -0.364 28.420 1.00 97.19 89 LEU A CA 1
ATOM 655 C C . LEU A 1 89 ? -16.297 -0.097 27.033 1.00 97.19 89 LEU A C 1
ATOM 657 O O . LEU A 1 89 ? -15.591 -0.243 26.041 1.00 97.19 89 LEU A O 1
ATOM 661 N N . LEU A 1 90 ? -17.566 0.310 26.948 1.00 98.12 90 LEU A N 1
ATOM 662 C CA . LEU A 1 90 ? -18.203 0.612 25.662 1.00 98.12 90 LEU A CA 1
ATOM 663 C C . LEU A 1 90 ? -17.516 1.783 24.949 1.00 98.12 90 LEU A C 1
ATOM 665 O O . LEU A 1 90 ? -17.231 1.678 23.761 1.00 98.12 90 LEU A O 1
ATOM 669 N N . THR A 1 91 ? -17.175 2.852 25.673 1.00 98.00 91 THR A N 1
ATOM 670 C CA . THR A 1 91 ? -16.424 3.987 25.113 1.00 98.00 91 THR A CA 1
ATOM 671 C C . THR A 1 91 ? -15.034 3.571 24.632 1.00 98.00 91 THR A C 1
ATOM 673 O O . THR A 1 91 ? -14.580 4.036 23.589 1.00 98.00 91 THR A O 1
ATOM 676 N N . LEU A 1 92 ? -14.353 2.679 25.359 1.00 98.06 92 LEU A N 1
ATOM 677 C CA . LEU A 1 92 ? -13.067 2.137 24.919 1.00 98.06 92 LEU A CA 1
ATOM 678 C C . LEU A 1 92 ? -13.214 1.320 23.629 1.00 98.06 92 LEU A C 1
ATOM 680 O O . LEU A 1 92 ? -12.408 1.478 22.717 1.00 98.06 92 LEU A O 1
ATOM 684 N N . LEU A 1 93 ? -14.231 0.460 23.547 1.00 98.38 93 LEU A N 1
ATOM 685 C CA . LEU A 1 93 ? -14.481 -0.356 22.358 1.00 98.38 93 LEU A CA 1
ATOM 686 C C . LEU A 1 93 ? -14.811 0.505 21.135 1.00 98.38 93 LEU A C 1
ATOM 688 O O . LEU A 1 93 ? -14.284 0.244 20.057 1.00 98.38 93 LEU A O 1
ATOM 692 N N . GLU A 1 94 ? -15.614 1.554 21.310 1.00 98.19 94 GLU A N 1
ATOM 693 C CA . GLU A 1 94 ? -15.913 2.525 20.253 1.00 98.19 94 GLU A CA 1
ATOM 694 C C . GLU A 1 94 ? -14.640 3.244 19.779 1.00 98.19 94 GLU A C 1
ATOM 696 O O . GLU A 1 94 ? -14.374 3.316 18.579 1.00 98.19 94 GLU A O 1
ATOM 701 N N . ALA A 1 95 ? -13.790 3.699 20.707 1.00 98.19 95 ALA A N 1
ATOM 702 C CA . ALA A 1 95 ? -12.508 4.309 20.357 1.00 98.19 95 ALA A CA 1
ATOM 703 C C . ALA A 1 95 ? -11.609 3.335 19.572 1.00 98.19 95 ALA A C 1
ATOM 705 O O . ALA A 1 95 ? -11.063 3.696 18.528 1.00 98.19 95 ALA A O 1
ATOM 706 N N . MET A 1 96 ? -11.518 2.075 20.006 1.00 98.44 96 MET A N 1
ATOM 707 C CA . MET A 1 96 ? -10.751 1.049 19.296 1.00 98.44 96 MET A CA 1
ATOM 708 C C . MET A 1 96 ? -11.296 0.777 17.890 1.00 98.44 96 MET A C 1
ATOM 710 O O . MET A 1 96 ? -10.511 0.594 16.960 1.00 98.44 96 MET A O 1
ATOM 714 N N . GLU A 1 97 ? -12.617 0.762 17.707 1.00 98.25 97 GLU A N 1
ATOM 715 C CA . GLU A 1 97 ? -13.225 0.627 16.382 1.00 98.25 97 GLU A CA 1
ATOM 716 C C . GLU A 1 97 ? -12.811 1.788 15.469 1.00 98.25 97 GLU A C 1
ATOM 718 O O . GLU A 1 97 ? -12.402 1.560 14.325 1.00 98.25 97 GLU A O 1
ATOM 723 N N . THR A 1 98 ? -12.835 3.022 15.984 1.00 98.25 98 THR A N 1
ATOM 724 C CA . THR A 1 98 ? -12.390 4.191 15.214 1.00 98.25 98 THR A CA 1
ATOM 725 C C . THR A 1 98 ? -10.903 4.131 14.859 1.00 98.25 98 THR A C 1
ATOM 727 O O . THR A 1 98 ? -10.536 4.394 13.710 1.00 98.25 98 THR A O 1
ATOM 730 N N . ASP A 1 99 ? -10.044 3.703 15.783 1.00 98.38 99 ASP A N 1
ATOM 731 C CA . ASP A 1 99 ? -8.608 3.545 15.536 1.00 98.38 99 ASP A CA 1
ATOM 732 C C . ASP A 1 99 ? -8.339 2.478 14.467 1.00 98.38 99 ASP A C 1
ATOM 734 O O . ASP A 1 99 ? -7.574 2.698 13.527 1.00 98.38 99 ASP A O 1
ATOM 738 N N . VAL A 1 100 ? -9.026 1.336 14.539 1.00 98.44 100 VAL A N 1
ATOM 739 C CA . 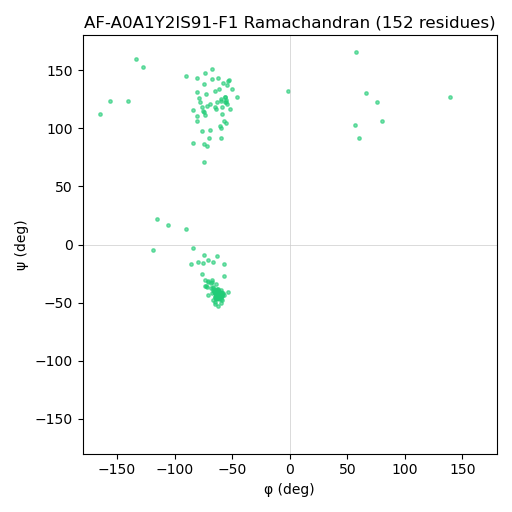VAL A 1 100 ? -8.903 0.285 13.522 1.00 98.44 100 VAL A CA 1
ATOM 740 C C . VAL A 1 100 ? -9.387 0.787 12.161 1.00 98.44 100 VAL A C 1
ATOM 742 O O . VAL A 1 100 ? -8.725 0.548 11.149 1.00 98.44 100 VAL A O 1
ATOM 745 N N . ALA A 1 101 ? -10.508 1.511 12.107 1.00 98.25 101 ALA A N 1
ATOM 746 C CA . ALA A 1 101 ? -11.032 2.053 10.857 1.00 98.25 101 ALA A CA 1
ATOM 747 C C . ALA A 1 101 ? -10.059 3.056 10.212 1.00 98.25 101 ALA A C 1
ATOM 749 O O . ALA A 1 101 ? -9.809 2.991 9.001 1.00 98.25 101 ALA A O 1
ATOM 750 N N . THR A 1 102 ? -9.473 3.952 11.011 1.00 98.25 102 THR A N 1
ATOM 751 C CA . THR A 1 102 ? -8.481 4.922 10.523 1.00 98.25 102 THR A CA 1
ATOM 752 C C . THR A 1 102 ? -7.215 4.232 10.024 1.00 98.25 102 THR A C 1
ATOM 754 O O . THR A 1 102 ? -6.716 4.563 8.945 1.00 98.25 102 THR A O 1
ATOM 757 N N . GLU A 1 103 ? -6.740 3.213 10.735 1.00 98.50 103 GLU A N 1
ATOM 758 C CA . GLU A 1 103 ? -5.549 2.461 10.357 1.00 98.50 103 GLU A CA 1
ATOM 759 C C . GLU A 1 103 ? -5.767 1.647 9.073 1.00 98.50 103 GLU A C 1
ATOM 761 O O . GLU A 1 103 ? -4.935 1.673 8.161 1.00 98.50 103 GLU A O 1
ATOM 766 N N . VAL A 1 104 ? -6.929 1.001 8.926 1.00 98.56 104 VAL A N 1
ATOM 767 C CA . VAL A 1 104 ? -7.312 0.316 7.681 1.00 98.56 104 VAL A CA 1
ATOM 768 C C . VAL A 1 104 ? -7.332 1.294 6.511 1.00 98.56 104 VAL A C 1
ATOM 770 O O . VAL A 1 104 ? -6.827 0.975 5.429 1.00 98.56 104 VAL A O 1
ATOM 773 N N . GLN A 1 105 ? -7.886 2.491 6.708 1.00 98.50 105 GLN A N 1
ATOM 774 C CA . GLN A 1 105 ? -7.914 3.511 5.665 1.00 98.50 105 GLN A CA 1
ATOM 775 C C . GLN A 1 105 ? -6.500 3.969 5.284 1.00 98.50 105 GLN A C 1
ATOM 777 O O . GLN A 1 105 ? -6.179 4.055 4.096 1.00 98.50 105 GLN A O 1
ATOM 782 N N . ARG A 1 106 ? -5.631 4.193 6.273 1.00 98.56 106 ARG A N 1
ATOM 783 C CA . ARG A 1 106 ? -4.223 4.557 6.063 1.00 98.56 106 ARG A CA 1
ATOM 784 C C . ARG A 1 106 ? -3.475 3.488 5.266 1.00 98.56 106 ARG A C 1
ATOM 786 O O . ARG A 1 106 ? -2.793 3.808 4.294 1.00 98.56 106 ARG A O 1
ATOM 793 N N . VAL A 1 107 ? -3.640 2.216 5.629 1.00 98.75 107 VAL A N 1
ATOM 794 C CA . VAL A 1 107 ? -3.021 1.086 4.920 1.00 98.75 107 VAL A CA 1
ATOM 795 C C . VAL A 1 107 ? -3.527 0.993 3.480 1.00 98.75 107 VAL A C 1
ATOM 797 O O . VAL A 1 107 ? -2.731 0.792 2.562 1.00 98.75 107 VAL A O 1
ATOM 800 N N . ARG A 1 108 ? -4.832 1.186 3.247 1.00 98.62 108 ARG A N 1
ATOM 801 C CA . ARG A 1 108 ? -5.406 1.203 1.890 1.00 98.62 108 ARG A CA 1
ATOM 802 C C . ARG A 1 108 ? -4.788 2.291 1.016 1.00 98.62 108 ARG A C 1
ATOM 804 O O . ARG A 1 108 ? -4.418 1.995 -0.121 1.00 98.62 108 ARG A O 1
ATOM 811 N N . LEU A 1 109 ? -4.640 3.503 1.550 1.00 98.62 109 LEU A N 1
ATOM 812 C CA . LEU A 1 109 ? -3.986 4.609 0.847 1.00 98.62 109 LEU A CA 1
ATOM 813 C C . LEU A 1 109 ? -2.526 4.273 0.523 1.00 98.62 109 LEU A C 1
ATOM 815 O O . LEU A 1 109 ? -2.128 4.370 -0.635 1.00 98.62 109 LEU A O 1
ATOM 819 N N . GLY A 1 110 ? -1.768 3.747 1.489 1.00 98.50 110 GLY A N 1
ATOM 820 C CA . GLY A 1 110 ? -0.379 3.336 1.255 1.00 98.50 110 GLY A CA 1
ATOM 821 C C . GLY A 1 110 ? -0.238 2.251 0.177 1.00 98.50 110 GLY A C 1
ATOM 822 O O . GLY A 1 110 ? 0.653 2.316 -0.670 1.00 98.50 110 GLY A O 1
ATOM 823 N N . ILE A 1 111 ? -1.150 1.272 0.140 1.00 98.56 111 ILE A N 1
ATOM 824 C CA . ILE A 1 111 ? -1.179 0.253 -0.922 1.00 98.56 111 ILE A CA 1
ATOM 825 C C . ILE A 1 111 ? -1.482 0.890 -2.283 1.00 98.56 111 ILE A C 1
ATOM 827 O O . ILE A 1 111 ? -0.879 0.509 -3.290 1.00 98.56 111 ILE A O 1
ATOM 831 N N . GLN A 1 112 ? -2.423 1.832 -2.338 1.00 98.69 112 GLN A N 1
ATOM 832 C CA . GLN A 1 112 ? -2.778 2.527 -3.574 1.00 98.69 112 GLN A CA 1
ATOM 833 C C . GLN A 1 112 ? -1.599 3.344 -4.116 1.00 98.69 112 GLN A C 1
ATOM 835 O O . GLN A 1 112 ? -1.287 3.238 -5.305 1.00 98.69 112 GLN A O 1
ATOM 840 N N . GLU A 1 113 ? -0.916 4.094 -3.252 1.00 98.50 113 GLU A N 1
ATOM 841 C CA . GLU A 1 113 ? 0.283 4.867 -3.592 1.00 98.50 113 GLU A CA 1
ATOM 842 C C . GLU A 1 113 ? 1.399 3.958 -4.113 1.00 98.50 113 GLU A C 1
ATOM 844 O O . GLU A 1 113 ? 1.907 4.168 -5.217 1.00 98.50 113 GLU A O 1
ATOM 849 N N . ALA A 1 114 ? 1.710 2.876 -3.392 1.00 98.56 114 ALA A N 1
ATOM 850 C CA . ALA A 1 114 ? 2.723 1.910 -3.812 1.00 98.56 114 ALA A CA 1
ATOM 851 C C . ALA A 1 114 ? 2.393 1.289 -5.180 1.00 98.56 114 ALA A C 1
ATOM 853 O O . ALA A 1 114 ? 3.262 1.162 -6.046 1.00 98.56 114 ALA A O 1
ATOM 854 N N . ARG A 1 115 ? 1.122 0.941 -5.419 1.00 98.56 115 ARG A N 1
ATOM 855 C CA . ARG A 1 115 ? 0.669 0.441 -6.726 1.00 98.56 115 ARG A CA 1
ATOM 856 C C . ARG A 1 115 ? 0.797 1.491 -7.829 1.00 98.56 115 ARG A C 1
ATOM 858 O O . ARG A 1 115 ? 1.055 1.109 -8.970 1.00 98.56 115 ARG A O 1
ATOM 865 N N . SER A 1 116 ? 0.605 2.777 -7.535 1.00 98.56 116 SER A N 1
ATOM 866 C CA . SER A 1 116 ? 0.842 3.847 -8.515 1.00 98.56 116 SER A CA 1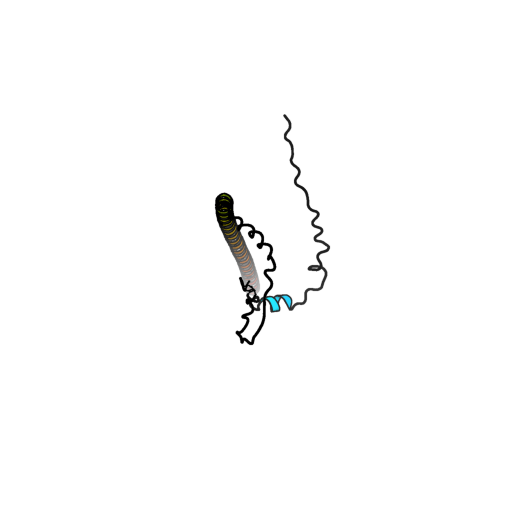
ATOM 867 C C . SER A 1 116 ? 2.314 3.924 -8.895 1.00 98.56 116 SER A C 1
ATOM 869 O O . SER A 1 116 ? 2.641 3.778 -10.070 1.00 98.56 116 SER A O 1
ATOM 871 N N . LEU A 1 117 ? 3.197 3.993 -7.898 1.00 98.44 117 LEU A N 1
ATOM 872 C CA . LEU A 1 117 ? 4.643 4.071 -8.109 1.00 98.44 117 LEU A CA 1
ATOM 873 C C . LEU A 1 117 ? 5.180 2.875 -8.906 1.00 98.44 117 LEU A C 1
ATOM 875 O O . LEU A 1 117 ? 5.990 3.032 -9.817 1.00 98.44 117 LEU A O 1
ATOM 879 N N . VAL A 1 118 ? 4.699 1.662 -8.611 1.00 98.62 118 VAL A N 1
ATOM 880 C CA . VAL A 1 118 ? 5.085 0.462 -9.369 1.00 98.62 118 VAL A CA 1
ATOM 881 C C . VAL A 1 118 ? 4.606 0.532 -10.821 1.00 98.62 118 VAL A C 1
ATOM 883 O O . VAL A 1 118 ? 5.335 0.096 -11.713 1.00 98.62 118 VAL A O 1
ATOM 886 N N . ARG A 1 119 ? 3.402 1.056 -11.086 1.00 98.50 119 ARG A N 1
ATOM 887 C CA . ARG A 1 119 ? 2.906 1.231 -12.462 1.00 98.50 119 ARG A CA 1
ATOM 888 C C . ARG A 1 119 ? 3.753 2.238 -13.230 1.00 98.50 119 ARG A C 1
ATOM 890 O O . ARG A 1 119 ? 4.235 1.894 -14.303 1.00 98.50 119 ARG A O 1
ATOM 897 N N . GLU A 1 120 ? 4.009 3.403 -12.648 1.00 98.31 120 GLU A N 1
ATOM 898 C CA . GLU A 1 120 ? 4.842 4.449 -13.255 1.00 98.31 120 GLU A CA 1
ATOM 899 C C . GLU A 1 120 ? 6.255 3.934 -13.559 1.00 98.31 120 GLU A C 1
ATOM 901 O O . GLU A 1 120 ? 6.760 4.094 -14.668 1.00 98.31 120 GLU A O 1
ATOM 906 N N . CYS A 1 121 ? 6.867 3.208 -12.619 1.00 98.31 121 CYS A N 1
ATOM 907 C CA . CYS A 1 121 ? 8.174 2.588 -12.826 1.00 98.31 121 CYS A CA 1
ATOM 908 C C . CYS A 1 121 ? 8.156 1.560 -13.971 1.00 98.31 121 CYS A C 1
ATOM 910 O O . CYS A 1 121 ? 9.072 1.516 -14.794 1.00 98.31 121 CYS A O 1
ATOM 912 N N . ARG A 1 122 ? 7.103 0.739 -14.074 1.00 98.25 122 ARG A N 1
ATOM 913 C CA . ARG A 1 122 ? 6.952 -0.213 -15.189 1.00 98.25 122 ARG A CA 1
ATOM 914 C C . ARG A 1 122 ? 6.816 0.500 -16.530 1.00 98.25 122 ARG A C 1
ATOM 916 O O . ARG A 1 122 ? 7.404 0.044 -17.512 1.00 98.25 122 ARG A O 1
ATOM 923 N N . GLU A 1 123 ? 6.053 1.584 -16.576 1.00 98.50 123 GLU A N 1
ATOM 924 C CA . GLU A 1 123 ? 5.867 2.393 -17.780 1.00 98.50 123 GLU A CA 1
ATOM 925 C C . GLU A 1 123 ? 7.175 3.064 -18.210 1.00 98.50 123 GLU A C 1
ATOM 927 O O . GLU A 1 123 ? 7.549 2.949 -19.378 1.00 98.50 123 GLU A O 1
ATOM 932 N N . ASP A 1 124 ? 7.927 3.647 -17.275 1.00 98.25 124 ASP A N 1
ATOM 933 C CA . ASP A 1 124 ? 9.244 4.235 -17.546 1.00 98.25 124 ASP A CA 1
ATOM 934 C C . ASP A 1 124 ? 10.245 3.175 -18.039 1.00 98.25 124 ASP A C 1
ATOM 936 O O . ASP A 1 124 ? 10.904 3.345 -19.068 1.00 98.25 124 ASP A O 1
ATOM 940 N N . CYS A 1 125 ? 10.303 2.012 -17.384 1.00 97.94 125 CYS A N 1
ATOM 941 C CA . CYS A 1 125 ? 11.124 0.887 -17.838 1.00 97.94 125 CYS A CA 1
ATOM 942 C C . CYS A 1 125 ? 10.768 0.454 -19.269 1.00 97.94 125 CYS A C 1
ATOM 944 O O . CYS A 1 125 ? 11.665 0.224 -20.088 1.00 97.94 125 CYS A O 1
ATOM 946 N N . LYS A 1 126 ? 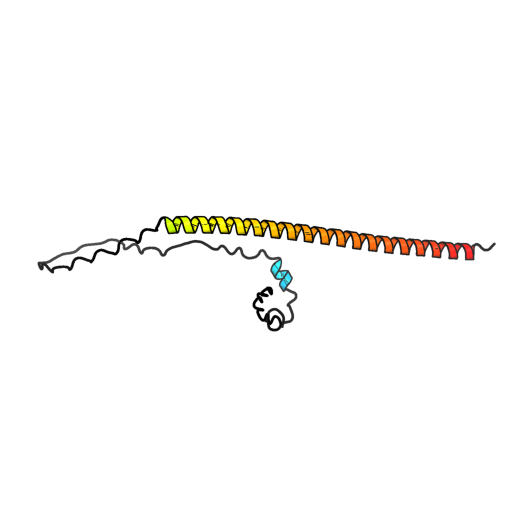9.471 0.369 -19.591 1.00 98.38 126 LYS A N 1
ATOM 947 C CA . LYS A 1 126 ? 8.992 0.019 -20.934 1.00 98.38 126 LYS A CA 1
ATOM 948 C C . LYS A 1 126 ? 9.376 1.087 -21.960 1.00 98.38 126 LYS A C 1
ATOM 950 O O . LYS A 1 126 ? 9.892 0.730 -23.017 1.00 98.38 126 LYS A O 1
ATOM 955 N N . ALA A 1 127 ? 9.187 2.365 -21.639 1.00 98.25 127 ALA A N 1
ATOM 956 C CA . ALA A 1 127 ? 9.541 3.488 -22.505 1.00 98.25 127 ALA A CA 1
ATOM 957 C C . ALA A 1 127 ? 11.049 3.534 -22.799 1.00 98.25 127 ALA A C 1
ATOM 959 O O . ALA A 1 127 ? 11.473 3.713 -23.943 1.00 98.25 127 ALA A O 1
ATOM 960 N N . ARG A 1 128 ? 11.888 3.290 -21.787 1.00 97.81 128 ARG A N 1
ATOM 961 C CA . ARG A 1 128 ? 13.345 3.202 -21.967 1.00 97.81 128 ARG A CA 1
ATOM 962 C C . ARG A 1 128 ? 13.744 2.013 -22.830 1.00 97.81 128 ARG A C 1
ATOM 964 O O . ARG A 1 128 ? 14.657 2.134 -23.647 1.00 97.81 128 ARG A O 1
ATOM 971 N N . ALA A 1 129 ? 13.092 0.865 -22.653 1.00 98.06 129 ALA A N 1
ATOM 972 C CA . ALA A 1 129 ? 13.354 -0.312 -23.472 1.00 98.06 129 ALA A CA 1
ATOM 973 C C . ALA A 1 129 ? 12.986 -0.064 -24.943 1.00 98.06 129 ALA A C 1
ATOM 975 O O . ALA A 1 129 ? 13.812 -0.330 -25.818 1.00 98.06 129 ALA A O 1
ATOM 976 N N . SER A 1 130 ? 11.809 0.513 -25.216 1.00 98.00 130 SER A N 1
ATOM 977 C CA . SER A 1 130 ? 11.387 0.836 -26.583 1.00 98.00 130 SER A CA 1
ATOM 978 C C . SER A 1 130 ? 12.288 1.885 -27.230 1.00 98.00 130 SER A C 1
ATOM 980 O O . SER A 1 130 ? 12.713 1.690 -28.363 1.00 98.00 130 SER A O 1
ATOM 982 N N . ALA A 1 131 ? 12.672 2.938 -26.502 1.00 97.75 131 ALA A N 1
ATOM 983 C CA . ALA A 1 131 ? 13.584 3.960 -27.018 1.00 97.75 131 ALA A CA 1
ATOM 984 C C . ALA A 1 131 ? 14.963 3.378 -27.379 1.00 97.75 131 ALA A C 1
ATOM 986 O O . ALA A 1 131 ? 15.541 3.705 -28.416 1.00 97.75 131 ALA A O 1
ATOM 987 N N . ARG A 1 132 ? 15.4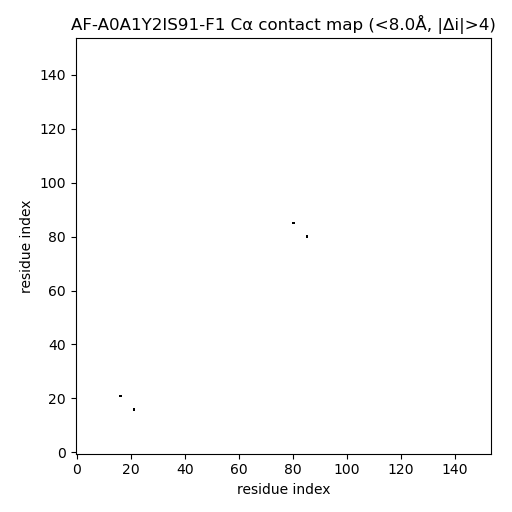94 2.466 -26.550 1.00 97.38 132 ARG A N 1
ATOM 988 C CA . ARG A 1 132 ? 16.745 1.752 -26.858 1.00 97.38 132 ARG A CA 1
ATOM 989 C C . ARG A 1 132 ? 16.606 0.866 -28.091 1.00 97.38 132 ARG A C 1
ATOM 991 O O . ARG A 1 132 ? 17.553 0.775 -28.869 1.00 97.38 132 ARG A O 1
ATOM 998 N N . GLN A 1 133 ? 15.467 0.201 -28.256 1.00 97.69 133 GLN A N 1
ATOM 999 C CA . GLN A 1 133 ? 15.214 -0.629 -29.427 1.00 97.69 133 GLN A CA 1
ATOM 1000 C C . GLN A 1 133 ? 15.113 0.214 -30.701 1.00 97.69 133 GLN A C 1
ATOM 1002 O O . GLN A 1 133 ? 15.804 -0.092 -31.668 1.00 97.69 133 GLN A O 1
ATOM 1007 N N . GLU A 1 134 ? 14.345 1.305 -30.681 1.00 97.44 134 GLU A N 1
ATOM 1008 C CA . GLU A 1 134 ? 14.218 2.213 -31.826 1.00 97.44 134 GLU A CA 1
ATOM 1009 C C . GLU A 1 134 ? 15.580 2.784 -32.237 1.00 97.44 134 GLU A C 1
ATOM 1011 O O . GLU A 1 134 ? 15.921 2.799 -33.420 1.00 97.44 134 GLU A O 1
ATOM 1016 N N . ARG A 1 135 ? 16.402 3.179 -31.257 1.00 96.25 135 ARG A N 1
ATOM 1017 C CA . ARG A 1 135 ? 17.764 3.654 -31.515 1.00 96.25 135 ARG A CA 1
ATOM 1018 C C . ARG A 1 135 ? 18.611 2.600 -32.233 1.00 96.25 135 ARG A C 1
ATOM 1020 O O . ARG A 1 135 ? 19.233 2.919 -33.239 1.00 96.25 135 ARG A O 1
ATOM 1027 N N . ARG A 1 136 ? 18.602 1.349 -31.761 1.00 95.75 136 ARG A N 1
ATOM 1028 C CA . ARG A 1 136 ? 19.341 0.245 -32.405 1.00 95.75 136 ARG A CA 1
ATOM 1029 C C . ARG A 1 136 ? 18.827 -0.049 -33.812 1.00 95.75 136 ARG A C 1
ATOM 1031 O O . ARG A 1 136 ? 19.611 -0.367 -34.700 1.00 95.75 136 ARG A O 1
ATOM 1038 N N . GLU A 1 137 ? 17.515 0.022 -34.023 1.00 95.56 137 GLU A N 1
ATOM 1039 C CA . GLU A 1 137 ? 16.922 -0.186 -35.345 1.00 95.56 137 GLU A CA 1
ATOM 1040 C C . GLU A 1 137 ? 17.306 0.921 -36.324 1.00 95.56 137 GLU A C 1
ATOM 1042 O O . GLU A 1 137 ? 17.591 0.613 -37.482 1.00 95.56 137 GLU A O 1
ATOM 1047 N N . ARG A 1 138 ? 17.352 2.174 -35.860 1.00 94.69 138 ARG A N 1
ATOM 1048 C CA . ARG A 1 138 ? 17.833 3.316 -36.642 1.00 94.69 138 ARG A CA 1
ATOM 1049 C C . ARG A 1 138 ? 19.302 3.142 -37.011 1.00 94.69 138 ARG A C 1
ATOM 1051 O O . ARG A 1 138 ? 19.608 3.107 -38.193 1.00 94.69 138 ARG A O 1
ATOM 1058 N N . GLU A 1 139 ? 20.158 2.884 -36.023 1.00 92.69 139 GLU A N 1
ATOM 1059 C CA . GLU A 1 139 ? 21.586 2.615 -36.242 1.00 92.69 139 GLU A CA 1
ATOM 1060 C C . GLU A 1 139 ? 21.792 1.476 -37.261 1.00 92.69 139 GLU A C 1
ATOM 1062 O O . GLU A 1 139 ? 22.617 1.593 -38.159 1.00 92.69 139 GLU A O 1
ATOM 1067 N N . ARG A 1 140 ? 20.990 0.401 -37.199 1.00 89.88 140 ARG A N 1
ATOM 1068 C CA . ARG A 1 140 ? 21.049 -0.710 -38.167 1.00 89.88 140 ARG A CA 1
ATOM 1069 C C . ARG A 1 140 ? 20.578 -0.329 -39.576 1.00 89.88 140 ARG A C 1
ATOM 1071 O O . ARG A 1 140 ? 21.031 -0.937 -40.542 1.00 89.88 140 ARG A O 1
ATOM 1078 N N . ARG A 1 141 ? 19.603 0.574 -39.713 1.00 88.75 141 ARG A N 1
ATOM 1079 C CA . ARG A 1 141 ? 19.156 1.059 -41.032 1.00 88.75 141 ARG A CA 1
ATOM 1080 C C . ARG A 1 141 ? 20.226 1.953 -41.651 1.00 88.75 141 ARG A C 1
ATOM 1082 O O . ARG A 1 141 ? 20.547 1.764 -42.819 1.00 88.75 141 ARG A O 1
ATOM 1089 N N . ASP A 1 142 ? 20.810 2.831 -40.845 1.00 85.62 142 ASP A N 1
ATOM 1090 C CA . ASP A 1 142 ? 21.837 3.772 -41.284 1.00 85.62 142 ASP A CA 1
ATOM 1091 C C . ASP A 1 142 ? 23.118 3.035 -41.721 1.00 85.62 142 ASP A C 1
ATOM 1093 O O . ASP A 1 142 ? 23.679 3.354 -42.766 1.00 85.62 142 ASP A O 1
ATOM 1097 N N . THR A 1 143 ? 23.546 1.986 -40.999 1.00 80.69 143 THR A N 1
ATOM 1098 C CA . THR A 1 143 ? 24.729 1.195 -41.396 1.00 80.69 143 THR A CA 1
ATOM 1099 C C . THR A 1 143 ? 24.503 0.327 -42.631 1.00 80.69 143 THR A C 1
ATOM 1101 O O . THR A 1 143 ? 25.434 0.127 -43.401 1.00 80.69 143 THR A O 1
ATOM 1104 N N . LYS A 1 144 ? 23.280 -0.165 -42.865 1.00 68.56 144 LYS A N 1
ATOM 1105 C CA . LYS A 1 144 ? 22.966 -0.939 -44.078 1.00 68.56 144 LYS A CA 1
ATOM 1106 C C . LYS A 1 144 ? 22.912 -0.074 -45.338 1.00 68.56 144 LYS A C 1
ATOM 1108 O O . LYS A 1 144 ? 23.360 -0.523 -46.381 1.00 68.56 144 LYS A O 1
ATOM 1113 N N . SER A 1 145 ? 22.413 1.159 -45.239 1.00 60.34 145 SER A N 1
ATOM 1114 C CA . SER A 1 145 ? 22.349 2.071 -46.391 1.00 60.34 145 SER A CA 1
ATOM 1115 C C . SER A 1 145 ? 23.734 2.509 -46.877 1.00 60.34 145 SER A C 1
ATOM 1117 O O . SER A 1 145 ? 23.908 2.738 -48.068 1.00 60.34 145 SER A O 1
ATOM 1119 N N . ALA A 1 146 ? 24.705 2.630 -45.966 1.00 60.75 146 ALA A N 1
ATOM 1120 C CA . ALA A 1 146 ? 26.060 3.060 -46.304 1.00 60.75 146 ALA A CA 1
ATOM 1121 C C . ALA A 1 146 ? 26.873 1.973 -47.033 1.00 60.75 146 ALA A C 1
ATOM 1123 O O . ALA A 1 146 ? 27.645 2.295 -47.934 1.00 60.75 146 ALA A O 1
ATOM 1124 N N . ASP A 1 147 ? 26.688 0.695 -46.680 1.00 60.25 147 ASP A N 1
ATOM 1125 C CA . ASP A 1 147 ? 27.378 -0.412 -47.355 1.00 60.25 147 ASP A CA 1
ATOM 1126 C C . ASP A 1 147 ? 26.808 -0.670 -48.761 1.00 60.25 147 ASP A C 1
ATOM 1128 O O . ASP A 1 147 ? 27.573 -0.957 -49.680 1.00 60.25 147 ASP A O 1
ATOM 1132 N N . ASP A 1 148 ? 25.495 -0.513 -48.970 1.00 62.38 148 ASP A N 1
ATOM 1133 C CA . ASP A 1 148 ? 24.876 -0.725 -50.289 1.00 62.38 148 ASP A CA 1
ATOM 1134 C C . ASP A 1 148 ? 25.338 0.325 -51.328 1.00 62.38 148 ASP A C 1
ATOM 1136 O O . ASP A 1 148 ? 25.589 -0.019 -52.482 1.00 62.38 148 ASP A O 1
ATOM 1140 N N . GLU A 1 149 ? 25.532 1.590 -50.933 1.00 63.66 149 GLU A N 1
ATOM 1141 C CA . GLU A 1 149 ? 26.031 2.657 -51.824 1.00 63.66 149 GLU A CA 1
ATOM 1142 C C . GLU A 1 149 ? 27.517 2.501 -52.187 1.00 63.66 149 GLU A C 1
ATOM 1144 O O . GLU A 1 149 ? 27.919 2.839 -53.301 1.00 63.66 149 GLU A O 1
ATOM 1149 N N . PHE A 1 150 ? 28.335 1.946 -51.286 1.00 64.25 150 PHE A N 1
ATOM 1150 C CA . PHE A 1 150 ? 29.755 1.693 -51.548 1.00 64.25 150 PHE A CA 1
ATOM 1151 C C . PHE A 1 150 ? 29.967 0.621 -52.633 1.00 64.25 150 PHE A C 1
ATOM 1153 O O . PHE A 1 150 ? 30.878 0.743 -53.453 1.00 64.25 150 PHE A O 1
ATOM 1160 N N . TRP A 1 151 ? 29.115 -0.410 -52.677 1.00 64.69 151 TRP A N 1
ATOM 1161 C CA . TRP A 1 151 ? 29.200 -1.484 -53.679 1.00 64.69 151 TRP A CA 1
ATOM 1162 C C . TRP A 1 151 ? 28.478 -1.176 -54.997 1.00 64.69 151 TRP A C 1
ATOM 1164 O O . TRP A 1 151 ? 28.755 -1.832 -56.001 1.00 64.69 151 TRP A O 1
ATOM 1174 N N . LEU A 1 152 ? 27.584 -0.184 -55.022 1.00 63.75 152 LEU A N 1
ATOM 1175 C CA . LEU A 1 152 ? 26.856 0.241 -56.225 1.00 63.75 152 LEU A CA 1
ATOM 1176 C C . LEU A 1 152 ? 27.579 1.335 -57.031 1.00 63.75 152 LEU A C 1
ATOM 1178 O O . LEU A 1 152 ? 26.980 1.915 -57.934 1.00 63.75 152 LEU A O 1
ATOM 1182 N N . GLY A 1 153 ? 28.859 1.591 -56.737 1.00 55.81 153 GLY A N 1
ATOM 1183 C CA . GLY A 1 153 ? 29.730 2.473 -57.513 1.00 55.81 153 GLY A CA 1
ATOM 1184 C C . GLY A 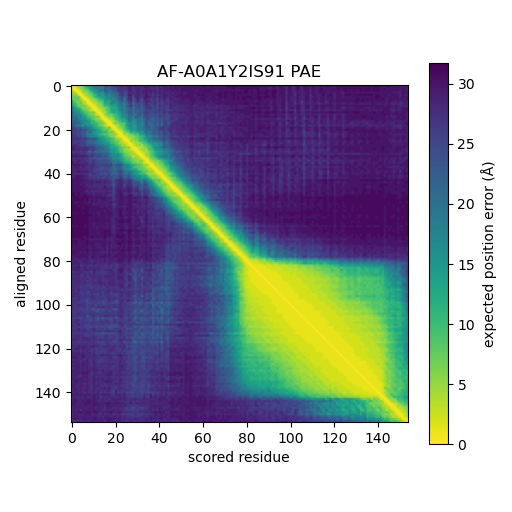1 153 ? 29.890 2.010 -58.964 1.00 55.81 153 GLY A C 1
ATOM 1185 O O . GLY A 1 153 ? 30.784 1.222 -59.281 1.00 55.81 153 GLY A O 1
ATOM 1186 N N . VAL A 1 154 ? 29.020 2.536 -59.825 1.00 49.44 154 VAL A N 1
ATOM 1187 C CA . VAL A 1 154 ? 29.119 2.586 -61.290 1.00 49.44 154 VAL A CA 1
ATOM 1188 C C . VAL A 1 154 ? 29.277 4.043 -61.698 1.00 49.44 154 VAL A C 1
ATOM 1190 O O . VAL A 1 154 ? 28.541 4.885 -61.135 1.00 49.44 154 VAL A O 1
#

Secondary structure (DSSP, 8-state):
--------------GGG-TTSSSPPPTTHHHHHTSPPP--------PPPP--PPP-------------PPPPPPPPPP-PPPHHHHHHHHHHHHHHHHHHHHHHHHHHHHHHHHHHHHHHHHHHHHHHHHHHHHHHHHHHHHHHHHHHHHHT--

Organism: Trametes coccinea (strain BRFM310) (NCBI:txid1353009)

Mean predicted aligned error: 21.4 Å

Radius of gyration: 39.83 Å; Cα contacts (8 Å, |Δi|>4): 2; chains: 1; bounding box: 56×83×132 Å

Foldseek 3Di:
DDDDDDDDDDDPPPVVPDPVPPDDDDPCPVVVVVPPDPPPPPDDDDDDDDDDDDDDDDDDDDDDDPDPDPDPDPDPDPPDDDPVNVVVVVVVVVVVVVVVVVVVVVVVVVVVVVVVVVVVVVVVVVVVVVVVVVVVVVVVVVVVVVVVVVVPPD

Sequence (154 aa):
MPPTRTRAPLLPVAISQSPLLSGPLPDDLFSALVKPLPTITIGFCDPPPSRLIPDRPTVHHNLRRPTVVPSPAPAPAPLGISSKDVIALLTLLEAMETDVATEVQRVRLGIQEARSLVRECREDCKARASARQERRERERRDTKSADDEFWLGV

Solvent-accessible surface area (backbone atoms only — not comparable to full-atom values): 10337 Å² total; per-residue (Å²): 137,84,84,84,82,84,79,78,86,82,76,85,78,73,70,90,74,47,80,90,73,77,62,87,78,64,85,58,59,67,67,59,64,73,47,82,73,79,80,81,74,83,77,80,84,81,79,82,81,77,80,80,80,82,82,86,83,90,85,87,88,83,84,90,75,94,71,84,71,79,74,80,73,82,74,80,72,79,81,72,83,50,72,64,58,54,51,54,49,52,55,49,51,53,52,49,50,51,51,51,53,53,50,54,52,51,52,52,50,53,52,51,52,52,53,47,54,53,48,53,51,51,50,52,54,48,52,53,51,51,52,54,47,52,51,53,53,48,54,54,50,58,57,52,56,55,56,56,57,67,74,63,73,122